Protein AF-A0A7C9P9L1-F1 (afdb_monomer)

Solvent-accessible surface area (backbone atoms only — not comparable to full-atom values): 6432 Å² total; per-residue (Å²): 89,76,47,78,29,48,51,79,34,76,43,82,46,69,50,79,47,75,36,59,51,57,61,37,76,48,78,45,55,38,39,41,35,14,22,38,54,3,36,38,35,41,44,40,36,41,37,43,36,77,66,15,51,76,46,46,79,45,80,48,76,55,72,46,72,42,64,98,48,35,44,66,47,39,41,36,37,40,34,35,50,82,32,60,87,44,56,69,65,59,37,37,50,52,54,47,62,77,43,47,97,71,58,71,95,76,77,74,65,73,47,74,44,55,37,47,69,131

Nearest PDB structures (foldseek):
  5awg-assembly1_A  TM=7.991E-01  e=8.185E-04  Escherichia coli K-12
  5awf-assembly1_A  TM=6.368E-01  e=9.178E-04  Escherichia coli K-12
  5awg-assembly2_E  TM=7.052E-01  e=4.560E-03  Escherichia coli K-12

InterPro domains:
  IPR000825 SUF system FeS cluster assembly, SufBD core domain [PF01458] (1-69)
  IPR036065 BolA-like superfamily [G3DSA:3.30.300.90] (46-118)
  IPR036065 BolA-lik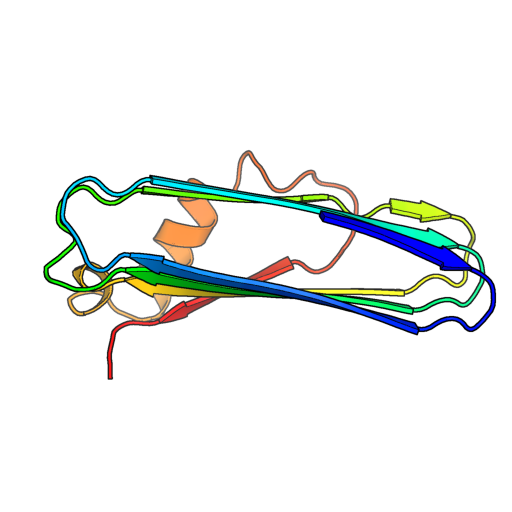e superfamily [SSF82657] (64-117)
  IPR037284 SUF system FeS cluster assembly, SufBD superfamily [SSF101960] (1-72)
  IPR055346 SUF system FeS cluster assembly, SufBD [PTHR30508] (1-68)

Structure (mmCIF, N/CA/C/O backbone):
data_AF-A0A7C9P9L1-F1
#
_entry.id   AF-A0A7C9P9L1-F1
#
loop_
_atom_site.group_PDB
_atom_site.id
_atom_site.type_symbol
_atom_site.label_atom_id
_atom_site.label_alt_id
_atom_site.label_comp_id
_atom_site.label_asym_id
_atom_site.label_entity_id
_atom_site.label_seq_id
_atom_site.pdbx_PDB_ins_code
_atom_site.Cartn_x
_atom_site.Cartn_y
_atom_site.Cartn_z
_atom_site.occupancy
_atom_site.B_iso_or_equiv
_atom_site.auth_seq_id
_atom_site.auth_comp_id
_atom_site.auth_asym_id
_atom_site.auth_atom_id
_atom_site.pdbx_PDB_model_num
ATOM 1 N N . SER A 1 1 ? -1.429 6.333 -6.260 1.00 74.88 1 SER A N 1
ATOM 2 C CA . SER A 1 1 ? -0.095 6.724 -6.743 1.00 74.88 1 SER A CA 1
ATOM 3 C C . SER A 1 1 ? 0.201 5.975 -8.026 1.00 74.88 1 SER A C 1
ATOM 5 O O . SER A 1 1 ? -0.046 4.774 -8.074 1.00 74.88 1 SER A O 1
ATOM 7 N N . VAL A 1 2 ? 0.710 6.672 -9.039 1.00 84.75 2 VAL A N 1
ATOM 8 C CA . VAL A 1 2 ? 1.336 6.072 -10.224 1.00 84.75 2 VAL A CA 1
ATOM 9 C C . VAL A 1 2 ? 2.767 6.591 -10.257 1.00 84.75 2 VAL A C 1
ATOM 11 O O . VAL A 1 2 ? 2.976 7.789 -10.079 1.00 84.75 2 VAL A O 1
ATOM 14 N N . ALA A 1 3 ? 3.738 5.702 -10.436 1.00 84.00 3 ALA A N 1
ATOM 15 C CA . ALA A 1 3 ? 5.151 6.064 -10.465 1.00 84.00 3 ALA A CA 1
ATOM 16 C C . ALA A 1 3 ? 5.821 5.354 -11.632 1.00 84.00 3 ALA A C 1
ATOM 18 O O . ALA A 1 3 ? 5.772 4.130 -11.693 1.00 84.00 3 ALA A O 1
ATOM 19 N N . VAL A 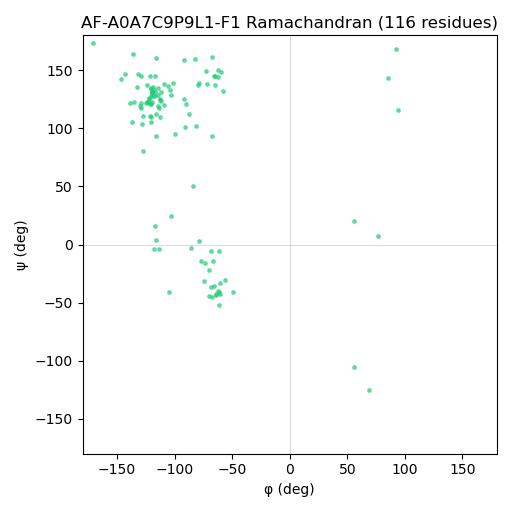1 4 ? 6.437 6.104 -12.540 1.00 88.00 4 VAL A N 1
ATOM 20 C CA . VAL A 1 4 ? 7.083 5.556 -13.736 1.00 88.00 4 VAL A CA 1
ATOM 21 C C . VAL A 1 4 ? 8.571 5.866 -13.672 1.00 88.00 4 VAL A C 1
ATOM 23 O O . VAL A 1 4 ? 8.947 7.007 -13.411 1.00 88.00 4 VAL A O 1
ATOM 26 N N . THR A 1 5 ? 9.411 4.859 -13.894 1.00 86.19 5 THR A N 1
ATOM 27 C CA . THR A 1 5 ? 10.868 5.013 -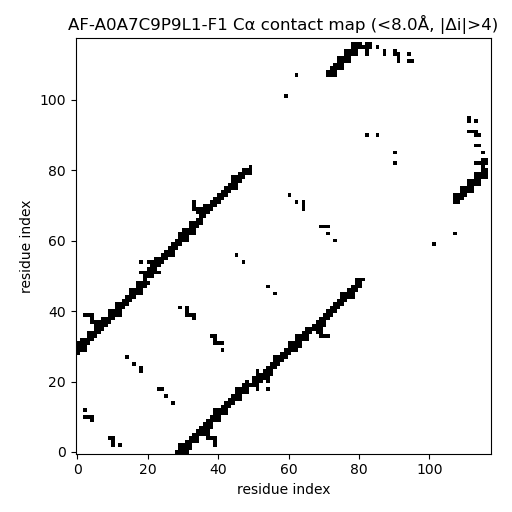13.969 1.00 86.19 5 THR A CA 1
ATOM 28 C C . THR A 1 5 ? 11.402 4.368 -15.237 1.00 86.19 5 THR A C 1
ATOM 30 O O . THR A 1 5 ? 10.891 3.336 -15.665 1.00 86.19 5 THR A O 1
ATOM 33 N N . ASN A 1 6 ? 12.440 4.954 -15.834 1.00 87.12 6 ASN A N 1
ATOM 34 C CA . ASN A 1 6 ? 13.129 4.399 -16.999 1.00 87.12 6 ASN A CA 1
ATOM 35 C C . ASN A 1 6 ? 14.659 4.505 -16.857 1.00 87.12 6 ASN A C 1
ATOM 37 O O . ASN A 1 6 ? 15.179 5.260 -16.032 1.00 87.12 6 ASN A O 1
ATOM 41 N N . HIS A 1 7 ? 15.391 3.753 -17.676 1.00 84.69 7 HIS A N 1
ATOM 42 C CA . HIS A 1 7 ? 16.853 3.698 -17.713 1.00 84.69 7 HIS A CA 1
ATOM 43 C C . HIS A 1 7 ? 17.465 3.339 -16.359 1.00 84.69 7 HIS A C 1
ATOM 45 O O . HIS A 1 7 ? 17.412 2.180 -15.992 1.00 84.69 7 HIS A O 1
ATOM 51 N N . LEU A 1 8 ? 18.058 4.289 -15.632 1.00 85.88 8 LEU A N 1
ATOM 52 C CA . LEU A 1 8 ? 18.678 4.079 -14.315 1.00 85.88 8 LEU A CA 1
ATOM 53 C C . LEU A 1 8 ? 17.974 4.889 -13.215 1.00 85.88 8 LEU A C 1
ATOM 55 O O . LEU A 1 8 ? 18.521 5.089 -12.132 1.00 85.88 8 LEU A O 1
ATOM 59 N N . GLN A 1 9 ? 16.765 5.385 -13.493 1.00 89.69 9 GLN A N 1
ATOM 60 C CA . GLN A 1 9 ? 15.987 6.144 -12.523 1.00 89.69 9 GLN A CA 1
ATOM 61 C C . GLN A 1 9 ? 15.570 5.267 -11.343 1.00 89.69 9 GLN A C 1
ATOM 63 O O . GLN A 1 9 ? 15.249 4.084 -11.493 1.00 89.69 9 GLN A O 1
ATOM 68 N N . GLN A 1 10 ? 15.538 5.890 -10.170 1.00 86.19 10 GLN A N 1
ATOM 69 C CA . GLN A 1 10 ? 15.090 5.276 -8.933 1.00 86.19 10 GLN A CA 1
ATOM 70 C C . GLN A 1 10 ? 13.900 6.060 -8.397 1.00 86.19 10 GLN A C 1
ATOM 72 O O . GLN A 1 10 ? 13.999 7.264 -8.166 1.00 86.19 10 GLN A O 1
ATOM 77 N N . ALA A 1 11 ? 12.777 5.374 -8.205 1.00 83.44 11 ALA A N 1
ATOM 78 C CA . ALA A 1 11 ? 11.622 5.927 -7.521 1.00 83.44 11 ALA A CA 1
ATOM 79 C C . ALA A 1 11 ? 11.387 5.174 -6.224 1.00 83.44 11 ALA A C 1
ATOM 81 O O . ALA A 1 11 ? 11.391 3.944 -6.173 1.00 83.44 11 ALA A O 1
ATOM 82 N N . ASP A 1 12 ? 11.145 5.950 -5.182 1.00 87.12 12 ASP A N 1
ATOM 83 C CA . ASP A 1 12 ? 10.805 5.455 -3.868 1.00 87.12 12 ASP A CA 1
ATOM 84 C C . ASP A 1 12 ? 9.536 6.163 -3.420 1.00 87.12 12 ASP A C 1
ATOM 86 O O . ASP A 1 12 ? 9.525 7.352 -3.097 1.00 87.12 12 ASP A O 1
ATOM 90 N N . THR A 1 13 ? 8.434 5.433 -3.501 1.00 81.75 13 THR A N 1
ATOM 91 C CA . THR A 1 13 ? 7.102 5.954 -3.230 1.00 81.75 13 THR A CA 1
ATOM 92 C C . THR A 1 13 ? 6.499 5.250 -2.034 1.00 81.75 13 THR A C 1
ATOM 94 O O . THR A 1 13 ? 6.922 4.174 -1.613 1.00 81.75 13 THR A O 1
ATOM 97 N N . GLY A 1 14 ? 5.490 5.858 -1.429 1.00 84.50 14 GLY A N 1
ATOM 98 C CA . GLY A 1 14 ? 4.884 5.251 -0.264 1.00 84.50 14 GLY A CA 1
ATOM 99 C C . GLY A 1 14 ? 3.625 5.939 0.193 1.00 84.50 14 GLY A C 1
ATOM 100 O O . GLY A 1 14 ? 3.218 6.981 -0.315 1.00 84.50 14 GLY A O 1
ATOM 101 N N . THR A 1 15 ? 2.986 5.322 1.172 1.00 84.50 15 THR A N 1
ATOM 102 C CA . THR A 1 15 ? 1.824 5.887 1.849 1.00 84.50 15 THR A CA 1
ATOM 103 C C . THR A 1 15 ? 1.836 5.452 3.302 1.00 84.50 15 THR A C 1
ATOM 105 O O . THR A 1 15 ? 2.191 4.319 3.631 1.00 84.50 15 THR A O 1
ATOM 108 N N . LYS A 1 16 ? 1.421 6.366 4.179 1.00 85.50 16 LYS A N 1
ATOM 109 C CA . LYS A 1 16 ? 1.173 6.089 5.588 1.00 85.50 16 LYS A CA 1
ATOM 110 C C . LYS A 1 16 ? -0.275 6.441 5.909 1.00 85.50 16 LYS A C 1
ATOM 112 O O . LYS A 1 16 ? -0.622 7.613 5.951 1.00 85.50 16 LYS A O 1
ATOM 117 N N . MET A 1 17 ? -1.094 5.428 6.166 1.00 82.12 17 MET A N 1
ATOM 118 C CA . MET A 1 17 ? -2.456 5.584 6.666 1.00 82.12 17 MET A CA 1
ATOM 119 C C . MET A 1 17 ? -2.509 5.257 8.152 1.00 82.12 17 MET A C 1
ATOM 121 O O . MET A 1 17 ? -2.043 4.203 8.583 1.00 82.12 17 MET A O 1
ATOM 125 N N . ILE A 1 18 ? -3.086 6.167 8.938 1.00 84.25 18 ILE A N 1
ATOM 126 C CA . ILE A 1 18 ? -3.293 5.996 10.378 1.00 84.25 18 ILE A CA 1
ATOM 127 C C . ILE A 1 18 ? -4.768 6.252 10.683 1.00 84.25 18 ILE A C 1
ATOM 129 O O . ILE A 1 18 ? -5.243 7.382 10.621 1.00 84.25 18 ILE A O 1
ATOM 133 N N . HIS A 1 19 ? -5.490 5.199 11.038 1.00 78.81 19 HIS A N 1
ATOM 134 C CA . HIS A 1 19 ? -6.877 5.269 11.472 1.00 78.81 19 HIS A CA 1
ATOM 135 C C . HIS A 1 19 ? -6.920 5.517 12.978 1.00 78.81 19 HIS A C 1
ATOM 137 O O . HIS A 1 19 ? -6.516 4.655 13.756 1.00 78.81 19 HIS A O 1
ATOM 143 N N . LEU A 1 20 ? -7.394 6.693 13.397 1.00 83.12 20 LEU A N 1
ATOM 144 C CA . LEU A 1 20 ? -7.529 7.061 14.815 1.00 83.12 20 LEU A CA 1
ATOM 145 C C . LEU A 1 20 ? -8.984 7.010 15.305 1.00 83.12 20 LEU A C 1
ATOM 147 O O . LEU A 1 20 ? -9.236 6.543 16.415 1.00 83.12 20 LEU A O 1
ATOM 151 N N . GLY A 1 21 ? -9.924 7.477 14.479 1.00 81.31 21 GLY A N 1
ATOM 152 C CA . GLY A 1 21 ? -11.355 7.536 14.789 1.00 81.31 21 GLY A CA 1
ATOM 153 C C . GLY A 1 21 ? -12.135 6.297 14.343 1.00 81.31 21 GLY A C 1
ATOM 154 O O . GLY A 1 21 ? -11.704 5.555 13.454 1.00 81.31 21 GLY A O 1
ATOM 155 N N . LYS A 1 22 ? -13.305 6.089 14.959 1.00 83.94 22 LYS A N 1
ATOM 156 C CA . LYS A 1 22 ? -14.245 5.009 14.614 1.00 83.94 22 LYS A CA 1
ATOM 157 C C . LYS A 1 22 ? -14.706 5.124 13.156 1.00 83.94 22 LYS A C 1
ATOM 159 O O . LYS A 1 22 ? -14.822 6.228 12.634 1.00 83.94 22 LYS A O 1
ATOM 164 N N . ASN A 1 23 ? -14.986 3.987 12.518 1.00 82.56 23 ASN A N 1
ATOM 165 C CA . ASN A 1 23 ? -15.554 3.875 11.164 1.00 82.56 23 ASN A CA 1
ATO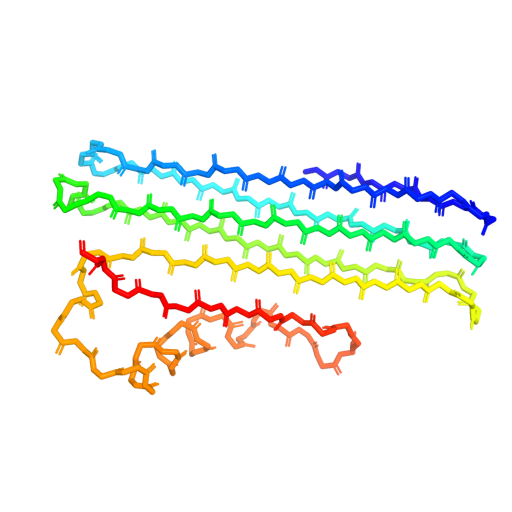M 166 C C . ASN A 1 23 ? -14.767 4.588 10.045 1.00 82.56 23 ASN A C 1
ATOM 168 O O . ASN A 1 23 ? -15.308 4.862 8.974 1.00 82.56 23 ASN A O 1
ATOM 172 N N . THR A 1 24 ? -13.485 4.879 10.264 1.00 75.56 24 THR A N 1
ATOM 173 C CA . THR A 1 24 ? -12.632 5.531 9.265 1.00 75.56 24 THR A CA 1
ATOM 174 C C . THR A 1 24 ? -12.293 4.570 8.127 1.00 75.56 24 THR A C 1
ATOM 176 O O . THR A 1 24 ? -11.984 3.403 8.359 1.00 75.56 24 THR A O 1
ATOM 179 N N . ARG A 1 25 ? -12.320 5.048 6.881 1.00 76.56 25 ARG A N 1
ATOM 180 C CA . ARG A 1 25 ? -12.045 4.227 5.693 1.00 76.56 25 ARG A CA 1
ATOM 181 C C . ARG A 1 25 ? -10.877 4.784 4.900 1.00 76.56 25 ARG A C 1
ATOM 183 O O . ARG A 1 25 ? -10.698 5.995 4.838 1.00 76.56 25 ARG A O 1
ATOM 190 N N . SER A 1 26 ? -10.082 3.900 4.313 1.00 74.56 26 SER A N 1
ATOM 191 C CA . SER A 1 26 ? -8.977 4.281 3.444 1.00 74.56 26 SER A CA 1
ATOM 192 C C . SER A 1 26 ? -8.817 3.317 2.282 1.00 74.56 26 SER A C 1
ATOM 194 O O . SER A 1 26 ? -9.036 2.116 2.428 1.00 74.56 26 SER A O 1
ATOM 196 N N . THR A 1 27 ? -8.397 3.870 1.149 1.00 77.00 27 THR A N 1
ATOM 197 C CA . THR A 1 27 ? -8.083 3.134 -0.072 1.00 77.00 27 THR A CA 1
ATOM 198 C C . THR A 1 27 ? -6.712 3.591 -0.542 1.00 77.00 27 THR A C 1
ATOM 200 O O . THR A 1 27 ? -6.500 4.772 -0.808 1.00 77.00 27 THR A O 1
ATOM 203 N N . ILE A 1 28 ? -5.770 2.662 -0.621 1.00 77.62 28 ILE A N 1
ATOM 204 C CA . ILE A 1 28 ? -4.416 2.894 -1.100 1.00 77.62 28 ILE A CA 1
ATOM 205 C C . ILE A 1 28 ? -4.264 2.110 -2.396 1.00 77.62 28 ILE A C 1
ATOM 207 O O . ILE A 1 28 ? -4.360 0.890 -2.395 1.00 77.62 28 ILE A O 1
ATOM 211 N N . VAL A 1 29 ? -4.024 2.797 -3.507 1.00 79.62 29 VAL A N 1
ATOM 212 C CA . VAL A 1 29 ? -3.741 2.147 -4.792 1.00 79.62 29 VAL A CA 1
ATOM 213 C C . VAL A 1 29 ? -2.395 2.641 -5.284 1.00 79.62 29 VAL A C 1
ATOM 215 O O . VAL A 1 29 ? -2.197 3.852 -5.436 1.00 79.62 29 VAL A O 1
ATOM 218 N N . SER A 1 30 ? -1.467 1.719 -5.512 1.00 79.81 30 SER A N 1
ATOM 219 C CA . SER A 1 30 ? -0.146 2.005 -6.064 1.00 79.81 30 SER A CA 1
ATOM 220 C C . SER A 1 30 ? 0.052 1.247 -7.370 1.00 79.81 30 SER A C 1
ATOM 222 O O . SER A 1 30 ? -0.155 0.038 -7.414 1.00 79.81 30 SER A O 1
ATOM 224 N N . LYS A 1 31 ? 0.445 1.962 -8.427 1.00 84.44 31 LYS A N 1
ATOM 225 C CA . LYS A 1 31 ? 0.744 1.383 -9.741 1.00 84.44 31 LYS A CA 1
ATOM 226 C C . LYS A 1 31 ? 2.128 1.810 -10.231 1.00 84.44 31 LYS A C 1
ATOM 228 O O . LYS A 1 31 ? 2.236 2.789 -10.975 1.00 84.44 31 LYS A O 1
ATOM 233 N N . PRO A 1 32 ? 3.198 1.165 -9.748 1.00 82.19 32 PRO A N 1
ATOM 234 C CA . PRO A 1 32 ? 4.543 1.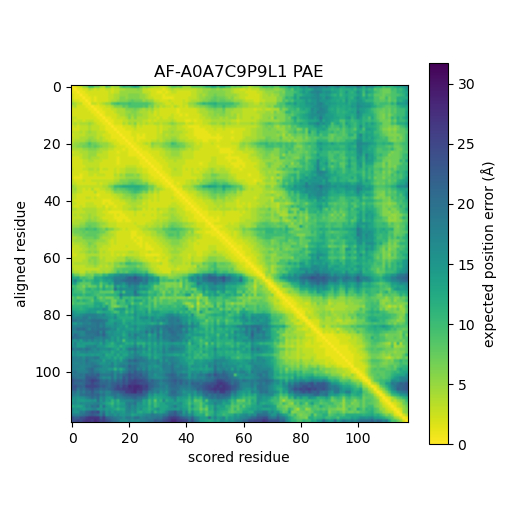440 -10.218 1.00 82.19 32 PRO A CA 1
ATOM 235 C C . PRO A 1 32 ? 4.838 0.742 -11.549 1.00 82.19 32 PRO A C 1
ATOM 237 O O . PRO A 1 32 ? 4.513 -0.428 -11.739 1.00 82.19 32 PRO A O 1
ATOM 240 N N . ILE A 1 33 ? 5.489 1.465 -12.453 1.00 85.56 33 ILE A N 1
ATOM 241 C CA . ILE A 1 33 ? 5.956 0.982 -13.751 1.00 85.56 33 ILE A CA 1
ATOM 242 C C . ILE A 1 33 ? 7.474 1.181 -13.798 1.00 85.56 33 ILE A C 1
ATOM 244 O O . ILE A 1 33 ? 7.945 2.311 -13.644 1.00 85.56 33 ILE A O 1
ATOM 248 N N . SER A 1 34 ? 8.236 0.103 -13.985 1.00 85.06 34 SER A N 1
ATOM 249 C CA . SER A 1 34 ? 9.697 0.157 -14.150 1.00 85.06 34 SER A CA 1
ATOM 250 C C . SER A 1 34 ? 10.073 -0.264 -15.566 1.00 85.06 34 SER A C 1
ATOM 252 O O . SER A 1 34 ? 9.718 -1.363 -15.986 1.00 85.06 34 SER A O 1
ATOM 254 N N . ALA A 1 35 ? 10.803 0.585 -16.288 1.00 85.88 35 ALA A N 1
ATOM 255 C CA . ALA A 1 35 ? 11.277 0.330 -17.641 1.00 85.88 35 ALA A CA 1
ATOM 256 C C . ALA A 1 35 ? 12.815 0.300 -17.733 1.00 85.88 35 ALA A C 1
ATOM 258 O O . ALA A 1 35 ? 13.524 1.055 -17.063 1.00 85.88 35 ALA A O 1
ATOM 259 N N . GLY A 1 36 ? 13.359 -0.554 -18.601 1.00 84.62 36 GLY A N 1
ATOM 260 C CA . GLY A 1 36 ? 14.808 -0.645 -18.804 1.00 84.62 36 GLY A CA 1
ATOM 261 C C . GLY A 1 36 ? 15.522 -1.229 -17.582 1.00 84.62 36 GLY A C 1
ATOM 262 O O . GLY A 1 36 ? 15.171 -2.317 -17.153 1.00 84.62 36 GLY A O 1
ATOM 263 N N . ARG A 1 37 ? 16.529 -0.537 -17.027 1.00 81.62 37 ARG A N 1
ATOM 264 C CA . ARG A 1 37 ? 17.294 -0.954 -15.826 1.00 81.62 37 ARG A CA 1
ATOM 265 C C . ARG A 1 37 ? 16.865 -0.186 -14.563 1.00 81.62 37 ARG A C 1
ATOM 267 O O . ARG A 1 37 ? 17.668 0.015 -13.649 1.00 81.62 37 ARG A O 1
ATOM 274 N N . SER A 1 38 ? 15.636 0.329 -14.551 1.00 82.44 38 SER A N 1
ATOM 275 C CA . SER A 1 38 ? 15.169 1.235 -13.508 1.00 82.44 38 SER A CA 1
ATOM 276 C C . SER A 1 38 ? 14.704 0.486 -12.261 1.00 82.44 38 SER A C 1
ATOM 278 O O . SER A 1 38 ? 14.372 -0.703 -12.295 1.00 82.44 38 SER A O 1
ATOM 280 N N . ASN A 1 39 ? 14.666 1.200 -11.136 1.00 81.44 39 ASN A N 1
ATOM 281 C CA . ASN A 1 39 ? 14.206 0.655 -9.865 1.00 81.44 39 ASN A CA 1
ATOM 282 C C . ASN A 1 39 ? 12.995 1.442 -9.367 1.00 81.44 39 ASN A C 1
ATOM 284 O O . ASN A 1 39 ? 13.010 2.675 -9.324 1.00 81.44 39 ASN A O 1
ATOM 288 N N . ASN A 1 40 ? 11.947 0.722 -8.982 1.00 81.50 40 ASN A N 1
ATOM 289 C CA . ASN A 1 40 ? 10.777 1.308 -8.355 1.00 81.50 40 ASN A CA 1
ATOM 290 C C . ASN A 1 40 ? 10.442 0.548 -7.072 1.00 81.50 40 ASN A C 1
ATOM 292 O O . ASN A 1 40 ? 10.225 -0.667 -7.062 1.00 81.50 40 ASN A O 1
ATOM 296 N N . SER A 1 41 ? 10.422 1.287 -5.972 1.00 82.94 41 SER A N 1
ATOM 297 C CA . SER A 1 41 ? 10.133 0.777 -4.643 1.00 82.94 41 SER A CA 1
ATOM 298 C C . SER A 1 41 ? 8.883 1.449 -4.098 1.00 82.94 41 SER A C 1
ATOM 300 O O . SER A 1 41 ? 8.750 2.673 -4.138 1.00 82.94 41 SER A O 1
ATOM 302 N N . TYR A 1 42 ? 7.968 0.648 -3.552 1.00 83.62 42 TYR A N 1
ATOM 303 C CA . TYR A 1 42 ? 6.801 1.154 -2.838 1.00 83.62 42 TYR A CA 1
ATOM 304 C C . TYR A 1 42 ? 6.778 0.679 -1.379 1.00 83.62 42 TYR A C 1
ATOM 306 O O . TYR A 1 42 ? 6.896 -0.518 -1.080 1.00 83.62 42 TYR A O 1
ATOM 314 N N . ARG A 1 43 ? 6.584 1.629 -0.455 1.00 81.56 43 ARG A N 1
ATOM 315 C CA . ARG A 1 43 ? 6.501 1.403 0.994 1.00 81.56 43 ARG A CA 1
ATOM 316 C C . ARG A 1 43 ? 5.167 1.870 1.570 1.00 81.56 43 ARG A C 1
ATOM 318 O O . ARG A 1 43 ? 4.914 3.064 1.717 1.00 81.56 43 ARG A O 1
ATOM 325 N N . GLY A 1 44 ? 4.334 0.913 1.966 1.00 81.81 44 GLY A N 1
ATOM 326 C CA . GLY A 1 44 ? 3.045 1.169 2.606 1.00 81.81 44 GLY A CA 1
ATOM 327 C C . GLY A 1 44 ? 3.058 0.887 4.109 1.00 81.81 44 GLY A C 1
ATOM 328 O O . GLY A 1 44 ? 3.543 -0.160 4.542 1.00 81.81 44 GLY A O 1
ATOM 329 N N . LEU A 1 45 ? 2.466 1.782 4.902 1.00 82.00 45 LEU A N 1
ATOM 330 C CA . LEU A 1 45 ? 2.055 1.520 6.284 1.00 82.00 45 LEU A CA 1
ATOM 331 C C . LEU A 1 45 ? 0.564 1.821 6.435 1.00 82.00 45 LEU A C 1
ATOM 333 O O . LEU A 1 45 ? 0.153 2.959 6.233 1.00 82.00 45 LEU A O 1
ATOM 337 N N . ALA A 1 46 ? -0.217 0.836 6.865 1.00 80.69 46 ALA A N 1
ATOM 338 C CA . ALA A 1 46 ? -1.574 1.033 7.358 1.00 80.69 46 ALA A CA 1
ATOM 339 C C . ALA A 1 46 ? -1.612 0.675 8.849 1.00 80.69 46 ALA A C 1
ATOM 341 O O . ALA A 1 46 ? -1.295 -0.451 9.234 1.00 80.69 46 ALA A O 1
ATOM 342 N N . ARG A 1 47 ? -1.961 1.642 9.700 1.00 80.19 47 ARG A N 1
ATOM 343 C CA . ARG A 1 47 ? -2.084 1.473 11.151 1.00 80.19 47 ARG A CA 1
ATOM 344 C C . ARG A 1 47 ? -3.510 1.765 11.586 1.00 80.19 47 ARG A C 1
ATOM 346 O O . ARG A 1 47 ? -4.014 2.853 11.328 1.00 80.19 47 ARG A O 1
ATOM 353 N N . ILE A 1 48 ? -4.114 0.839 12.315 1.00 78.56 48 ILE A N 1
ATOM 354 C CA . ILE A 1 48 ? -5.430 0.993 12.926 1.00 78.56 48 ILE A CA 1
ATOM 355 C C . ILE A 1 48 ? -5.270 1.119 14.442 1.00 78.56 48 ILE A C 1
ATOM 357 O O . ILE A 1 48 ? -4.681 0.269 15.108 1.00 78.56 48 ILE A O 1
ATOM 361 N N . SER A 1 49 ? -5.730 2.246 14.987 1.00 78.31 49 SER A N 1
ATOM 362 C CA . SER A 1 49 ? -5.726 2.524 16.424 1.00 78.31 49 SER A CA 1
ATOM 363 C C . SER A 1 49 ? -6.788 1.682 17.137 1.00 78.31 49 SER A C 1
ATOM 365 O O . SER A 1 49 ? -7.856 1.468 16.570 1.00 78.31 49 SER A O 1
ATOM 367 N N . PRO A 1 50 ? -6.591 1.290 18.409 1.00 77.88 50 PRO A N 1
ATOM 368 C CA . PRO A 1 50 ? -7.608 0.554 19.167 1.00 77.88 50 PRO A CA 1
ATOM 369 C C . PRO A 1 50 ? -8.960 1.273 19.260 1.00 77.88 50 PRO A C 1
ATOM 371 O O . PRO A 1 50 ? -10.006 0.638 19.319 1.00 77.88 50 PRO A O 1
ATOM 374 N N . LYS A 1 51 ? -8.950 2.614 19.256 1.00 78.69 51 LYS A N 1
ATOM 375 C CA . LYS A 1 51 ? -10.177 3.427 19.292 1.00 78.69 51 LYS A CA 1
ATOM 376 C C . LYS A 1 51 ? -10.889 3.490 17.936 1.00 78.69 51 LYS A C 1
ATOM 378 O O . LYS A 1 51 ? -12.052 3.889 17.884 1.00 78.69 51 LYS A O 1
ATOM 383 N N . ALA A 1 52 ? -10.224 3.081 16.856 1.00 78.19 52 ALA A N 1
ATOM 384 C CA . ALA A 1 52 ? -10.732 3.118 15.491 1.00 78.19 52 ALA A CA 1
ATOM 385 C C . ALA A 1 52 ? -11.601 1.891 15.170 1.00 78.19 52 ALA A C 1
ATOM 387 O O . ALA A 1 52 ? -11.416 1.211 14.163 1.00 78.19 52 ALA A O 1
ATOM 388 N N . VAL A 1 53 ? -12.566 1.601 16.047 1.00 77.06 53 VAL A N 1
ATOM 389 C CA . VAL A 1 53 ? -13.507 0.485 15.881 1.00 77.06 53 VAL A CA 1
ATOM 390 C C . VAL A 1 53 ? -14.271 0.652 14.568 1.00 77.06 53 VAL A C 1
ATOM 392 O O . VAL A 1 53 ? -14.757 1.744 14.267 1.00 77.06 53 VAL A O 1
ATOM 395 N N . GLY A 1 54 ? -14.354 -0.419 13.777 1.00 71.31 54 GLY A N 1
ATOM 396 C CA . GLY A 1 54 ? -15.011 -0.407 12.467 1.00 71.31 54 GLY A CA 1
ATOM 397 C C . GLY A 1 54 ? -14.202 0.258 11.347 1.00 71.31 54 GLY A C 1
ATOM 398 O O . GLY A 1 54 ? -14.733 0.436 10.249 1.00 71.31 54 GLY A O 1
ATOM 399 N N . ALA A 1 55 ? -12.942 0.636 11.593 1.00 70.19 55 ALA A N 1
ATOM 400 C CA . ALA A 1 55 ? -12.071 1.162 10.551 1.00 70.19 55 ALA A CA 1
ATOM 401 C C . ALA A 1 55 ? -11.763 0.107 9.479 1.00 70.19 55 ALA A C 1
ATOM 403 O O . ALA A 1 55 ? -11.641 -1.081 9.771 1.00 70.19 55 ALA A O 1
ATOM 404 N N . ARG A 1 56 ? -11.640 0.547 8.225 1.00 70.19 56 ARG A N 1
ATOM 405 C CA . ARG A 1 56 ? -11.344 -0.325 7.083 1.00 70.19 56 ARG A CA 1
ATOM 406 C C . ARG A 1 56 ? -10.232 0.274 6.240 1.00 70.19 56 ARG A C 1
ATOM 408 O O . ARG A 1 56 ? -10.268 1.461 5.920 1.00 70.19 56 ARG A O 1
ATOM 415 N N . ASN A 1 57 ? -9.285 -0.562 5.844 1.00 72.50 57 ASN A N 1
ATOM 416 C CA . ASN A 1 57 ? -8.269 -0.218 4.866 1.00 72.50 57 ASN A CA 1
ATOM 417 C C . ASN A 1 57 ? -8.376 -1.177 3.684 1.00 72.50 57 ASN A C 1
ATOM 419 O O . ASN A 1 57 ? -8.481 -2.386 3.861 1.00 72.50 57 ASN A O 1
ATOM 423 N N . TYR A 1 58 ? -8.322 -0.604 2.495 1.00 69.56 58 TYR A N 1
ATOM 424 C CA . TYR A 1 58 ? -8.095 -1.298 1.247 1.00 69.56 58 TYR A CA 1
ATOM 425 C C . TYR A 1 58 ? -6.728 -0.863 0.732 1.00 69.56 58 TYR A C 1
ATOM 427 O O . TYR A 1 58 ? -6.452 0.336 0.683 1.00 69.56 58 TYR A O 1
ATOM 435 N N . SER A 1 59 ? -5.877 -1.808 0.342 1.00 68.62 59 SER A N 1
ATOM 436 C CA . SER A 1 59 ? -4.568 -1.507 -0.234 1.00 68.62 59 SER A CA 1
ATOM 437 C C . SER A 1 59 ? -4.272 -2.442 -1.399 1.00 68.62 59 SER A C 1
ATOM 439 O O . SER A 1 59 ? -4.214 -3.649 -1.204 1.00 68.62 59 SER A O 1
ATOM 441 N N . GLN A 1 60 ? -4.041 -1.881 -2.583 1.00 68.19 60 GLN A N 1
ATOM 442 C CA . GLN A 1 60 ? -3.678 -2.603 -3.797 1.00 68.19 60 GLN A CA 1
ATOM 443 C C . GLN A 1 60 ? -2.366 -2.052 -4.353 1.00 68.19 60 GLN A C 1
ATOM 445 O O . GLN A 1 60 ? -2.154 -0.835 -4.388 1.00 68.19 60 GLN A O 1
ATOM 450 N N . CYS A 1 61 ? -1.480 -2.947 -4.778 1.00 71.44 61 CYS A N 1
ATOM 451 C CA . CYS A 1 61 ? -0.212 -2.581 -5.385 1.00 71.44 61 CYS A CA 1
ATOM 452 C C . CYS A 1 61 ? 0.045 -3.470 -6.599 1.00 71.44 61 CYS A C 1
ATOM 454 O O . CYS A 1 61 ? 0.412 -4.629 -6.433 1.00 71.44 61 CYS A O 1
ATOM 456 N N . ASP A 1 62 ? -0.114 -2.898 -7.791 1.00 74.31 62 ASP A N 1
ATOM 457 C CA . ASP A 1 62 ? 0.061 -3.607 -9.058 1.00 74.31 62 ASP A CA 1
ATOM 458 C C . ASP A 1 62 ? 1.283 -3.032 -9.772 1.00 74.31 62 ASP A C 1
ATOM 460 O O . ASP A 1 62 ? 1.250 -1.890 -10.232 1.00 74.31 62 ASP A O 1
ATOM 464 N N . SER A 1 63 ? 2.373 -3.792 -9.860 1.00 72.50 63 SER A N 1
ATOM 465 C CA . SER A 1 63 ? 3.580 -3.336 -10.549 1.00 72.50 63 SER A CA 1
ATOM 466 C C . SER A 1 63 ? 3.716 -3.921 -11.941 1.00 72.50 63 SER A C 1
ATOM 468 O O . SER A 1 63 ? 3.507 -5.117 -12.139 1.00 72.50 63 SER A O 1
ATOM 470 N N . MET A 1 64 ? 4.141 -3.085 -12.884 1.00 79.62 64 MET A N 1
ATOM 471 C CA . MET A 1 64 ? 4.431 -3.476 -14.259 1.00 79.62 64 MET A CA 1
ATOM 472 C C . MET A 1 64 ? 5.923 -3.299 -14.551 1.00 79.62 64 MET A C 1
ATOM 474 O O . MET A 1 64 ? 6.482 -2.229 -14.313 1.00 79.62 64 MET A O 1
ATOM 478 N N . LEU A 1 65 ? 6.564 -4.343 -15.076 1.00 78.44 65 LEU A N 1
ATOM 479 C CA . LEU A 1 65 ? 7.937 -4.280 -15.577 1.00 78.44 65 LEU A CA 1
ATOM 480 C C . LEU A 1 65 ? 7.916 -4.256 -17.105 1.00 78.44 65 LEU A C 1
ATOM 482 O O . LEU A 1 65 ? 7.202 -5.040 -17.728 1.00 78.44 65 LEU A O 1
ATOM 486 N N . ILE A 1 66 ? 8.690 -3.349 -17.693 1.00 79.38 66 ILE A N 1
ATOM 487 C CA . ILE A 1 66 ? 8.822 -3.171 -19.139 1.00 79.38 66 ILE A CA 1
ATOM 488 C C . ILE A 1 66 ? 10.298 -3.370 -19.520 1.00 79.38 66 ILE A C 1
ATOM 490 O O . ILE A 1 66 ? 11.145 -2.506 -19.287 1.00 79.38 66 ILE A O 1
ATOM 494 N N . GLY A 1 67 ? 10.594 -4.521 -20.128 1.00 71.25 67 GLY A N 1
ATOM 495 C CA . GLY A 1 67 ? 11.948 -4.955 -20.497 1.00 71.25 67 GLY A CA 1
ATOM 496 C C . GLY A 1 67 ? 12.641 -5.809 -19.425 1.00 71.25 67 GLY A C 1
ATOM 497 O O . GLY A 1 67 ? 12.187 -5.891 -18.287 1.00 71.25 67 GLY A O 1
ATOM 498 N N . ASP A 1 68 ? 13.763 -6.432 -19.791 1.00 67.62 68 ASP A N 1
ATOM 499 C CA . ASP A 1 68 ? 14.416 -7.500 -19.006 1.00 67.62 68 ASP A CA 1
ATOM 500 C C . ASP A 1 68 ? 15.265 -7.027 -17.805 1.00 67.62 68 ASP A C 1
ATOM 502 O O . ASP A 1 68 ? 15.906 -7.838 -17.140 1.00 67.62 68 ASP A O 1
ATOM 506 N N . GLY A 1 69 ? 15.310 -5.722 -17.507 1.00 61.78 69 GLY A N 1
ATOM 507 C CA . GLY A 1 69 ? 16.202 -5.158 -16.480 1.00 61.78 69 GLY A CA 1
ATOM 508 C C . GLY A 1 69 ? 15.521 -4.475 -15.291 1.00 61.78 69 GLY A C 1
ATOM 509 O O . GLY A 1 69 ? 16.220 -3.994 -14.396 1.00 61.78 69 GLY A O 1
ATOM 510 N N . GLY A 1 70 ? 14.190 -4.367 -15.288 1.00 60.19 70 GLY A N 1
ATOM 511 C CA . GLY A 1 70 ? 13.456 -3.603 -14.281 1.00 60.19 70 GLY A CA 1
ATOM 512 C C . GLY A 1 70 ? 13.318 -4.376 -12.970 1.00 60.19 70 GLY A C 1
ATOM 513 O O . GLY A 1 70 ? 13.035 -5.571 -12.977 1.00 60.19 70 GLY A O 1
ATOM 514 N N . VAL A 1 71 ? 13.472 -3.695 -11.831 1.00 61.88 71 VAL A N 1
ATOM 515 C CA . VAL A 1 71 ? 13.282 -4.305 -10.502 1.00 61.88 71 VAL A CA 1
ATOM 516 C C . VAL A 1 71 ? 12.146 -3.604 -9.757 1.00 61.88 71 VAL A C 1
ATOM 518 O O . VAL A 1 71 ? 12.051 -2.373 -9.752 1.00 61.88 71 VAL A O 1
ATOM 521 N N . GLY A 1 72 ? 11.277 -4.400 -9.127 1.00 62.25 72 GLY A N 1
ATOM 522 C CA . GLY A 1 72 ? 10.174 -3.931 -8.289 1.00 62.25 72 GLY A CA 1
ATOM 523 C C . GLY A 1 72 ? 10.259 -4.500 -6.873 1.00 62.25 72 GLY A C 1
ATOM 524 O O . GLY A 1 72 ? 10.304 -5.719 -6.694 1.00 62.25 72 GLY A O 1
ATOM 525 N N . HIS A 1 73 ? 10.252 -3.627 -5.861 1.00 66.31 73 HIS A N 1
ATOM 526 C CA . HIS A 1 73 ? 10.240 -4.027 -4.450 1.00 66.31 73 HIS A CA 1
ATOM 527 C C . HIS A 1 73 ? 9.032 -3.459 -3.701 1.00 66.31 73 HIS A C 1
ATOM 529 O O . HIS A 1 73 ? 8.826 -2.245 -3.638 1.00 66.31 73 HIS A O 1
ATOM 535 N N . PHE A 1 74 ? 8.273 -4.351 -3.053 1.00 67.06 74 PHE A N 1
ATOM 536 C CA . PHE A 1 74 ? 7.020 -4.006 -2.382 1.00 67.06 74 PHE A CA 1
ATOM 537 C C . PHE A 1 74 ? 7.038 -4.428 -0.922 1.00 67.06 74 PHE A C 1
ATOM 539 O O . PHE A 1 74 ? 7.189 -5.606 -0.583 1.00 67.06 74 PHE A O 1
ATOM 546 N N . ARG A 1 75 ? 6.851 -3.454 -0.028 1.00 64.06 75 ARG A N 1
ATOM 547 C CA . ARG A 1 75 ? 6.704 -3.719 1.404 1.00 64.06 75 ARG A CA 1
ATOM 548 C C . ARG A 1 75 ? 5.463 -3.026 1.933 1.00 64.06 75 ARG A C 1
ATOM 550 O O . ARG A 1 75 ? 5.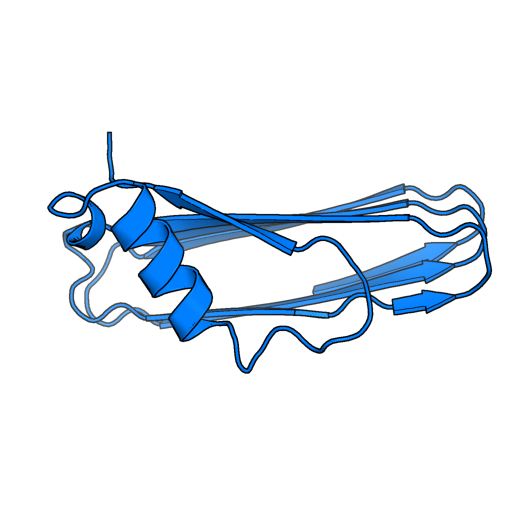394 -1.798 1.952 1.00 64.06 75 ARG A O 1
ATOM 557 N N . VAL A 1 76 ? 4.522 -3.823 2.425 1.00 67.75 76 VAL A N 1
ATOM 558 C CA . VAL A 1 76 ? 3.315 -3.331 3.089 1.00 67.75 76 VAL A CA 1
ATOM 559 C C . VAL A 1 76 ? 3.329 -3.804 4.534 1.00 67.75 76 VAL A C 1
ATOM 561 O O . VAL A 1 76 ? 3.520 -4.983 4.825 1.00 67.75 76 VAL A O 1
ATOM 564 N N . ARG A 1 77 ? 3.151 -2.871 5.464 1.00 64.94 77 ARG A N 1
ATOM 565 C CA . ARG A 1 77 ? 3.026 -3.164 6.889 1.00 64.94 77 ARG A CA 1
ATOM 566 C C . ARG A 1 77 ? 1.610 -2.840 7.339 1.00 64.94 77 ARG A C 1
ATOM 568 O O . ARG A 1 77 ? 1.157 -1.709 7.170 1.00 64.94 77 ARG A O 1
ATOM 575 N N . VAL A 1 78 ? 0.952 -3.827 7.931 1.00 73.94 78 VAL A N 1
ATOM 576 C CA . VAL A 1 78 ? -0.389 -3.701 8.503 1.00 73.94 78 VAL A CA 1
ATOM 577 C C . VAL A 1 78 ? -0.263 -3.829 10.014 1.00 73.94 78 VAL A C 1
ATOM 579 O O . VAL A 1 78 ? 0.288 -4.810 10.509 1.00 73.94 78 VAL A O 1
ATOM 582 N N . ILE A 1 79 ? -0.740 -2.826 10.745 1.00 70.81 79 ILE A N 1
ATOM 583 C CA . ILE A 1 79 ? -0.782 -2.829 12.209 1.00 70.81 79 ILE A CA 1
ATOM 584 C C . ILE A 1 79 ? -2.236 -2.683 12.632 1.00 70.81 79 ILE A C 1
ATOM 586 O O . ILE A 1 79 ? -2.857 -1.672 12.309 1.00 70.81 79 ILE A O 1
ATOM 590 N N . ASP A 1 80 ? -2.752 -3.657 13.372 1.00 69.12 80 ASP A N 1
ATOM 591 C CA . ASP A 1 80 ? -4.131 -3.668 13.861 1.00 69.12 80 ASP A CA 1
ATOM 592 C C . ASP A 1 80 ? -4.165 -4.014 15.357 1.00 69.12 80 ASP A C 1
ATOM 594 O O . ASP A 1 80 ? -3.320 -4.760 15.849 1.00 69.12 80 ASP A O 1
ATOM 598 N N . ALA A 1 81 ? -5.112 -3.455 16.111 1.00 67.69 81 ALA A N 1
ATOM 599 C CA . ALA A 1 81 ? -5.242 -3.742 17.541 1.00 67.69 81 ALA A CA 1
ATOM 600 C C . ALA A 1 81 ? -5.839 -5.136 17.814 1.00 67.69 81 ALA A C 1
ATOM 602 O O . ALA A 1 81 ? -5.471 -5.782 18.794 1.00 67.69 81 ALA A O 1
ATOM 603 N N . GLY A 1 82 ? -6.707 -5.634 16.929 1.00 69.44 82 GLY A N 1
ATOM 604 C CA . GLY A 1 82 ? -7.267 -6.987 16.969 1.00 69.44 82 GLY A CA 1
ATOM 605 C C . GLY A 1 82 ? -6.222 -8.080 16.728 1.00 69.44 82 GLY A C 1
ATOM 606 O O . GLY A 1 82 ? -6.440 -9.242 17.060 1.00 69.44 82 GLY A O 1
ATOM 607 N N . PHE A 1 83 ? -5.038 -7.714 16.237 1.00 78.38 83 PHE A N 1
ATOM 608 C CA . PHE A 1 83 ? -3.890 -8.609 16.130 1.00 78.38 83 PHE A CA 1
ATOM 609 C C . PHE A 1 83 ? -3.226 -8.913 17.483 1.00 78.38 83 PHE A C 1
ATOM 611 O O . PHE A 1 83 ? -2.488 -9.896 17.585 1.00 78.38 83 PHE A O 1
ATOM 618 N N . ASN A 1 84 ? -3.489 -8.139 18.540 1.00 72.50 84 ASN A N 1
ATOM 619 C CA . ASN A 1 84 ? -2.832 -8.328 19.840 1.00 72.50 84 ASN A CA 1
ATOM 620 C C . ASN A 1 84 ? -3.102 -9.709 20.462 1.00 72.50 84 ASN A C 1
ATOM 622 O O . ASN A 1 84 ? -2.209 -10.271 21.087 1.00 72.50 84 ASN A O 1
ATOM 626 N N . ALA A 1 85 ? -4.286 -10.284 20.234 1.00 74.19 85 ALA A N 1
ATOM 627 C CA . ALA A 1 85 ? -4.662 -11.601 20.757 1.00 74.19 85 ALA A CA 1
ATOM 628 C C . ALA A 1 85 ? -4.206 -12.782 19.873 1.00 74.19 85 ALA A C 1
ATOM 630 O O . ALA A 1 85 ? -4.431 -13.940 20.214 1.00 74.19 85 ALA A O 1
ATOM 631 N N . LEU A 1 86 ? -3.590 -12.514 18.718 1.00 72.50 86 LEU A N 1
ATOM 632 C CA . LEU A 1 86 ? -3.301 -13.524 17.701 1.00 72.50 86 LEU A CA 1
ATOM 633 C C . LEU A 1 86 ? -1.804 -13.822 17.611 1.00 72.50 86 LEU A C 1
ATOM 635 O O . LEU A 1 86 ? -0.981 -12.916 17.573 1.00 72.50 86 LEU A O 1
ATOM 639 N N . GLN A 1 87 ? -1.434 -15.095 17.483 1.00 64.50 87 GLN A N 1
ATOM 640 C CA . GLN A 1 87 ? -0.050 -15.510 17.223 1.00 64.50 87 GLN A CA 1
ATOM 641 C C . GLN A 1 87 ? 0.452 -14.975 15.865 1.00 64.50 87 GLN A C 1
ATOM 643 O O . GLN A 1 87 ? -0.329 -14.823 14.922 1.00 64.50 87 GLN A O 1
ATOM 648 N N . ARG A 1 88 ? 1.766 -14.723 15.719 1.00 52.62 88 ARG A N 1
ATOM 649 C CA . ARG A 1 88 ? 2.375 -14.123 14.501 1.00 52.62 88 ARG A CA 1
ATOM 650 C C . ARG A 1 88 ? 1.931 -14.803 13.199 1.00 52.62 88 ARG A C 1
ATOM 652 O O . ARG A 1 88 ? 1.660 -14.119 12.216 1.00 52.62 88 ARG A O 1
ATOM 659 N N . ILE A 1 89 ? 1.843 -16.132 13.209 1.00 55.50 89 ILE A N 1
ATOM 660 C CA . ILE A 1 89 ? 1.433 -16.939 12.053 1.00 55.50 89 ILE A CA 1
ATOM 661 C C . ILE A 1 89 ? -0.058 -16.748 11.748 1.00 55.50 89 ILE A C 1
ATOM 663 O O . ILE A 1 89 ? -0.407 -16.527 10.593 1.00 55.50 89 ILE A O 1
ATOM 667 N N . ALA A 1 90 ? -0.927 -16.753 12.764 1.00 64.06 90 ALA A N 1
ATOM 668 C CA . ALA A 1 90 ? -2.367 -16.546 12.599 1.00 64.06 90 ALA A CA 1
ATOM 669 C C . ALA A 1 90 ? -2.689 -15.152 12.033 1.00 64.06 90 ALA A C 1
ATOM 671 O O . ALA A 1 90 ? -3.508 -15.028 11.126 1.00 64.06 90 ALA A O 1
ATOM 672 N N . ARG A 1 91 ? -1.977 -14.114 12.495 1.00 72.56 91 ARG A N 1
ATOM 673 C CA . ARG A 1 91 ? -2.093 -12.743 11.966 1.00 72.56 91 ARG A CA 1
ATOM 674 C C . ARG A 1 91 ? -1.722 -12.651 10.496 1.00 72.56 91 ARG A C 1
ATOM 676 O O . ARG A 1 91 ? -2.493 -12.134 9.696 1.00 72.56 91 ARG A O 1
ATOM 683 N N . ASN A 1 92 ? -0.543 -13.165 10.144 1.00 62.62 92 ASN A N 1
ATOM 684 C CA . ASN A 1 92 ? -0.100 -13.162 8.756 1.00 62.62 92 ASN A CA 1
ATOM 685 C C .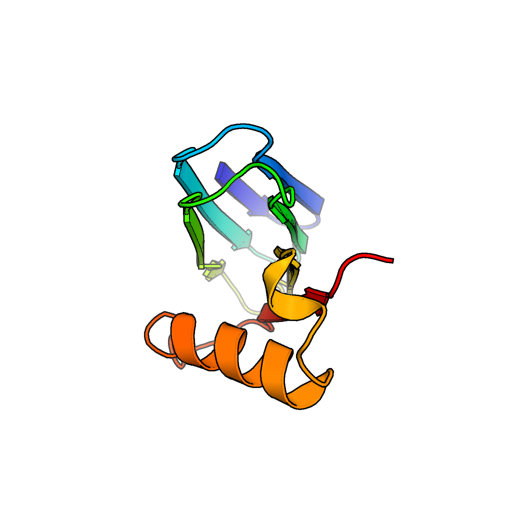 ASN A 1 92 ? -1.072 -13.966 7.889 1.00 62.62 92 ASN A C 1
ATOM 687 O O . ASN A 1 92 ? -1.455 -13.482 6.836 1.00 62.62 92 ASN A O 1
ATOM 691 N N . ARG A 1 93 ? -1.542 -15.134 8.347 1.00 64.50 93 ARG A N 1
ATOM 692 C CA . ARG A 1 93 ? -2.500 -15.960 7.600 1.00 64.50 93 ARG A CA 1
ATOM 693 C C . ARG A 1 93 ? -3.824 -15.239 7.346 1.00 64.50 93 ARG A C 1
ATOM 695 O O . ARG A 1 93 ? -4.322 -15.326 6.235 1.00 64.50 93 ARG A O 1
ATOM 702 N N . LEU A 1 94 ? -4.356 -14.496 8.319 1.00 71.50 94 LEU A N 1
ATOM 703 C CA . LEU A 1 94 ? -5.566 -13.682 8.137 1.00 71.50 94 LEU A CA 1
ATOM 704 C C . LEU A 1 94 ? -5.363 -12.566 7.114 1.00 71.50 94 LEU A C 1
ATOM 706 O O . LEU A 1 94 ? -6.221 -12.346 6.266 1.00 71.50 94 LEU A O 1
ATOM 710 N N . VAL A 1 95 ? -4.220 -11.881 7.172 1.00 73.38 95 VAL A N 1
ATOM 711 C CA . VAL A 1 95 ? -3.909 -10.814 6.216 1.00 73.38 95 VAL A CA 1
ATOM 712 C C . VAL A 1 95 ? -3.699 -11.379 4.813 1.00 73.38 95 VAL A C 1
ATOM 714 O O . VAL A 1 95 ? -4.271 -10.848 3.871 1.00 73.38 95 VAL A O 1
ATOM 717 N N . TYR A 1 96 ? -2.951 -12.477 4.671 1.00 64.94 96 TYR A N 1
ATOM 718 C CA . TYR A 1 96 ? -2.763 -13.147 3.382 1.00 64.94 96 TYR A CA 1
ATOM 719 C C . TYR A 1 96 ? -4.065 -13.747 2.842 1.00 64.94 96 TYR A C 1
ATOM 721 O O . TYR A 1 96 ? -4.274 -13.679 1.643 1.00 64.94 96 TYR A O 1
ATOM 729 N N . ALA A 1 97 ? -4.955 -14.272 3.688 1.00 65.62 97 ALA A N 1
ATOM 730 C CA . ALA A 1 97 ? -6.267 -14.763 3.259 1.00 65.62 97 ALA A CA 1
ATOM 731 C C . ALA A 1 97 ? -7.197 -13.627 2.801 1.00 65.62 97 ALA A C 1
ATOM 733 O O . ALA A 1 97 ? -7.937 -13.790 1.844 1.00 65.62 97 ALA A O 1
ATOM 734 N N . ALA A 1 98 ? -7.142 -12.458 3.446 1.00 66.56 98 ALA A N 1
ATOM 735 C CA . ALA A 1 98 ? -7.940 -11.299 3.042 1.00 66.56 98 ALA A CA 1
ATOM 736 C C . ALA A 1 98 ? -7.476 -10.672 1.716 1.00 66.56 98 ALA A C 1
ATOM 738 O O . ALA A 1 98 ? -8.241 -9.952 1.079 1.00 66.56 98 ALA A O 1
ATOM 739 N N . VAL A 1 99 ? -6.222 -10.913 1.325 1.00 64.25 99 VAL A N 1
ATOM 740 C CA . VAL A 1 99 ? -5.617 -10.343 0.115 1.00 64.25 99 VAL A CA 1
ATOM 741 C C . VAL A 1 99 ? -5.236 -11.406 -0.920 1.00 64.25 99 VAL A C 1
ATOM 743 O O . VAL A 1 99 ? -4.646 -11.051 -1.933 1.00 64.25 99 VAL A O 1
ATOM 746 N N . SER A 1 100 ? -5.541 -12.695 -0.705 1.00 62.53 100 SER A N 1
ATOM 747 C CA . SER A 1 100 ? -5.097 -13.781 -1.599 1.00 62.53 100 SER A CA 1
ATOM 748 C C . SER A 1 100 ? -5.693 -13.641 -2.987 1.00 62.53 100 SER A C 1
ATOM 750 O O . SER A 1 100 ? -4.969 -13.728 -3.971 1.00 62.53 100 SER A O 1
ATOM 752 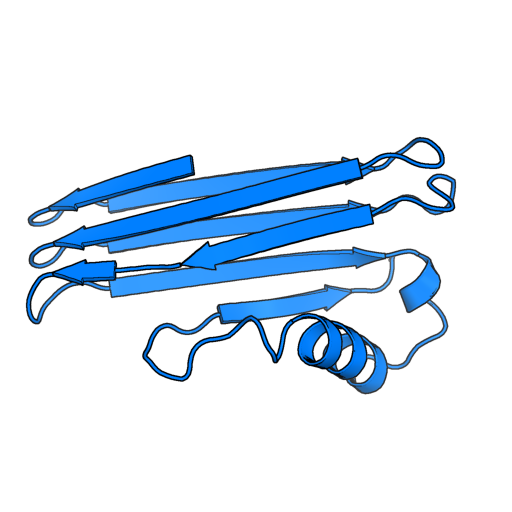N N . ASP A 1 101 ? -6.981 -13.311 -3.054 1.00 60.75 101 ASP A N 1
ATOM 753 C CA . ASP A 1 101 ? -7.721 -13.132 -4.311 1.00 60.75 101 ASP A CA 1
ATOM 754 C C . ASP A 1 101 ? -7.252 -11.884 -5.087 1.00 60.75 101 ASP A C 1
ATOM 756 O O . ASP A 1 101 ? -7.687 -11.618 -6.203 1.00 60.75 101 ASP A O 1
ATOM 760 N N . TRP A 1 102 ? -6.359 -11.106 -4.472 1.00 54.69 102 TRP A N 1
ATOM 761 C CA . TRP A 1 102 ? -5.866 -9.811 -4.920 1.00 54.69 102 TRP A CA 1
ATOM 762 C C . TRP A 1 102 ? -4.382 -9.860 -5.292 1.00 54.69 102 TRP A C 1
ATOM 764 O O . TRP A 1 102 ? -3.837 -8.850 -5.734 1.00 54.69 102 TRP A O 1
ATOM 774 N N . ILE A 1 103 ? -3.720 -11.007 -5.103 1.00 59.78 103 ILE A N 1
ATOM 775 C CA . ILE A 1 103 ? -2.342 -11.249 -5.533 1.00 59.78 103 ILE A CA 1
ATOM 776 C C . ILE A 1 103 ? -2.417 -12.036 -6.851 1.00 59.78 103 ILE A C 1
ATOM 778 O O . ILE A 1 103 ? -2.559 -13.258 -6.816 1.00 59.78 103 ILE A O 1
ATOM 782 N N . PRO A 1 104 ? -2.358 -11.378 -8.025 1.00 52.78 104 PRO A N 1
ATOM 783 C CA . PRO A 1 104 ? -2.331 -12.093 -9.294 1.00 52.78 104 PRO A CA 1
ATOM 784 C C . PRO A 1 104 ? -1.071 -12.968 -9.396 1.00 52.78 104 PRO A C 1
ATOM 786 O O . PRO A 1 104 ? 0.011 -12.572 -8.966 1.00 52.78 104 PRO A O 1
ATOM 789 N N . GLU A 1 105 ? -1.201 -14.144 -10.016 1.00 50.47 105 GLU A N 1
ATOM 790 C CA . GLU A 1 105 ? -0.153 -15.178 -10.114 1.00 50.47 105 GLU A CA 1
ATOM 791 C C . GLU A 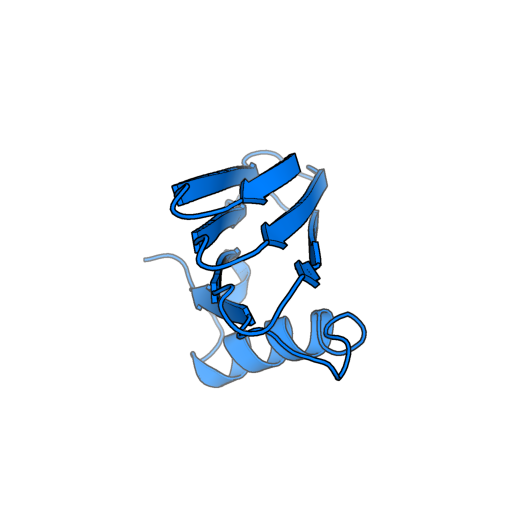1 105 ? 1.133 -14.750 -10.850 1.00 50.47 105 GLU A C 1
ATOM 793 O O . GLU A 1 105 ? 2.104 -15.506 -10.900 1.00 50.47 105 GLU A O 1
ATOM 798 N N . ARG A 1 106 ? 1.192 -13.548 -11.435 1.00 40.28 106 ARG A N 1
ATOM 799 C CA . ARG A 1 106 ? 2.329 -13.114 -12.253 1.00 40.28 106 ARG A CA 1
ATOM 800 C C . ARG A 1 106 ? 3.064 -11.925 -11.656 1.00 40.28 106 ARG A C 1
ATOM 802 O O . ARG A 1 106 ? 2.800 -10.772 -11.979 1.00 40.28 106 ARG A O 1
ATOM 809 N N . GLY A 1 107 ? 4.087 -12.288 -10.890 1.00 49.47 107 GLY A N 1
ATOM 810 C CA . GLY A 1 107 ? 5.290 -11.497 -10.686 1.00 49.47 107 GLY A CA 1
ATOM 811 C C . GLY A 1 107 ? 5.180 -10.446 -9.590 1.00 49.47 107 GLY A C 1
ATOM 812 O O . GLY A 1 107 ? 4.182 -9.750 -9.459 1.00 49.47 107 GLY A O 1
ATOM 813 N N . HIS A 1 108 ? 6.299 -10.285 -8.887 1.00 51.25 108 HIS A N 1
ATOM 814 C CA . HIS A 1 108 ? 6.631 -9.215 -7.943 1.00 51.25 108 HIS A CA 1
ATOM 815 C C . HIS A 1 108 ? 6.330 -9.512 -6.468 1.00 51.25 108 HIS A C 1
ATOM 817 O O . HIS A 1 108 ? 5.201 -9.690 -6.020 1.00 51.25 108 HIS A O 1
ATOM 823 N N . ALA A 1 109 ? 7.415 -9.563 -5.691 1.00 49.28 109 ALA A N 1
ATOM 824 C CA . ALA A 1 109 ? 7.433 -9.951 -4.290 1.00 49.28 109 ALA A CA 1
ATOM 825 C C . ALA A 1 109 ? 6.709 -8.920 -3.407 1.00 49.28 109 ALA A C 1
ATOM 827 O O . ALA A 1 109 ? 7.307 -7.949 -2.937 1.00 49.28 109 ALA A O 1
ATOM 828 N N . LEU A 1 110 ? 5.420 -9.149 -3.155 1.00 56.62 110 LEU A N 1
ATOM 829 C CA . LEU A 1 110 ? 4.640 -8.418 -2.163 1.00 56.62 110 LEU A CA 1
ATOM 830 C C . LEU A 1 110 ? 4.910 -8.996 -0.769 1.00 56.62 110 LEU A C 1
ATOM 832 O O . LEU A 1 110 ? 4.374 -10.036 -0.391 1.00 56.62 110 LEU A O 1
ATOM 836 N N . LYS A 1 111 ? 5.739 -8.314 0.032 1.00 51.44 111 LYS A N 1
ATOM 837 C CA . LYS A 1 111 ? 5.935 -8.682 1.441 1.00 51.44 111 LYS A CA 1
ATOM 838 C C . LYS A 1 111 ? 4.945 -7.919 2.315 1.00 51.44 111 LYS A C 1
ATOM 840 O O . LYS A 1 111 ? 5.187 -6.754 2.648 1.00 51.44 111 LYS A O 1
ATOM 845 N N . ILE A 1 112 ? 3.866 -8.590 2.719 1.00 58.94 112 ILE A N 1
ATOM 846 C CA . ILE A 1 112 ? 2.927 -8.068 3.716 1.00 58.94 112 ILE A CA 1
ATOM 847 C C . ILE A 1 112 ? 3.356 -8.545 5.105 1.00 58.94 112 ILE A C 1
ATOM 849 O O . ILE A 1 112 ? 3.560 -9.738 5.336 1.00 58.94 112 ILE A O 1
ATOM 853 N N . ILE A 1 113 ? 3.534 -7.603 6.030 1.00 56.38 113 ILE A N 1
ATOM 854 C CA . ILE A 1 113 ? 3.893 -7.877 7.425 1.00 56.38 113 ILE A CA 1
ATOM 855 C C . ILE A 1 113 ? 2.740 -7.413 8.312 1.00 56.38 113 ILE A C 1
ATOM 857 O O . ILE A 1 113 ? 2.507 -6.208 8.425 1.00 56.38 113 ILE A O 1
ATOM 861 N N . ALA A 1 114 ? 2.053 -8.361 8.954 1.00 57.97 114 ALA A N 1
ATOM 862 C CA . ALA A 1 114 ? 1.027 -8.085 9.953 1.00 57.97 114 ALA A CA 1
ATOM 863 C C . ALA A 1 114 ? 1.661 -8.015 11.350 1.00 57.97 114 ALA A C 1
ATOM 865 O O . ALA A 1 114 ? 2.275 -8.981 11.814 1.00 57.97 114 ALA A O 1
ATOM 866 N N . MET A 1 115 ? 1.526 -6.881 12.033 1.00 53.44 115 MET A N 1
ATOM 867 C CA . MET A 1 115 ? 2.076 -6.684 13.376 1.00 53.44 115 MET A CA 1
ATOM 868 C C . MET A 1 115 ? 0.960 -6.361 14.364 1.00 53.44 115 MET A C 1
ATOM 870 O O . MET A 1 115 ? 0.104 -5.522 14.092 1.00 53.44 115 MET A O 1
ATOM 874 N N . ALA A 1 116 ? 0.990 -7.023 15.519 1.00 53.19 116 ALA A N 1
ATOM 875 C CA . ALA A 1 116 ? 0.295 -6.514 16.693 1.00 53.19 116 ALA A CA 1
ATOM 876 C C . ALA A 1 116 ? 0.965 -5.226 17.166 1.00 53.19 116 ALA A C 1
ATOM 878 O O . ALA A 1 116 ? 2.108 -4.932 16.806 1.00 53.19 116 ALA A O 1
ATOM 879 N N . ARG A 1 117 ? 0.234 -4.452 17.956 1.00 55.50 117 ARG A N 1
ATOM 880 C CA . ARG A 1 117 ? 0.788 -3.285 18.624 1.00 55.50 117 ARG A CA 1
ATOM 881 C C . ARG A 1 117 ? 1.861 -3.746 19.626 1.00 55.50 117 ARG A C 1
ATOM 883 O O . ARG A 1 117 ? 1.639 -4.738 20.315 1.00 55.50 117 ARG A O 1
ATOM 890 N N . GLU A 1 118 ? 2.989 -3.038 19.670 1.00 51.00 118 GLU A N 1
ATOM 891 C CA . GLU A 1 118 ? 3.928 -3.078 20.805 1.00 51.00 118 GLU A CA 1
ATOM 892 C C . GLU A 1 118 ? 3.300 -2.410 22.036 1.00 51.00 118 GLU A C 1
ATOM 894 O O . GLU A 1 118 ? 2.591 -1.379 21.861 1.00 51.00 118 GLU A O 1
#

Mean predicted aligned error: 9.02 Å

Foldseek 3Di:
DEAEEEDAEEEEEEDEAEQDAAQAEEEAEYEYEYEDQYEYEYEYEHAYDPNHHNYYYHHAHHYHYHDDRYDYYAEYEYEYQVCPVPDQVRQVVVVCVVCVVRDDPDDDDHHYGYDYDD

Secondary structure (DSSP, 8-state):
-EEEE-TT-EEEEEEEEEE-STT-EEEEEEEEEEETT-EEEEEEEEEE-TT-TT-EEEEEE--EEESTT-EEEEEEEEE-SGGGGS-HHHHHHHHHHHHGGGS-SSS--EEEEEE---

Organism: NCBI:txid1559896

Sequence (118 aa):
SVAVTNHLQQADTGTKMIHLGKNTRSTIVSKPISAGRSNNSYRGLARISPKAVGARNYSQCDSMLIGDGGVGHFRVRVIDAGFNALQRIARNRLVYAAVSDWIPERGHALKIIAMARE

Radius of gyration: 15.52 Å; Cα contacts (8 Å, |Δi|>4): 275; chains: 1; bounding box: 34×24×41 Å

pLDDT: mean 72.28, std 11.17, range [40.28, 89.69]

=== Feature glossary ===
Feature key, reading from the visual/contextual features back to the raw sequence:

Rendered structure images. Structure images are PyMOL renders from six orthogonal camera directions. Cartoon representation draws helices as coils and strands as arrows; sticks shows the backbone as bonds; surface shows the solvent-excluded envelope. Rainbow coloring maps sequence position to hue (blue→red, N→C); chain coloring assigns a distinct color per polypeptide.

Contact-map, Ramachandran, and PAE plots. Three diagnostic plots accompany the record. The Cα contact map visualizes the tertiary structure as a 2D adjacency matrix (8 Å cutoff, sequence-local contacts suppressed). The Ramachandran plot shows the distribution of backbone (φ, ψ) torsions, with points in the α and β basins reflecting secondary structure content. The PAE plot shows AlphaFold's inter-residue confidence as a color matrix.

InterPro / GO / CATH / organism. The annotation block draws on four external resources. InterPro: which protein families and domains the sequence belongs to. GO: standardized terms for what the protein does, what process it participates in, and where in the cell it acts. CATH: which structural fold it has in the CATH hierarchy. Organism: the species of origin.

Nearest PDB structures. Structural nearest neighbors (via Foldseek easy-search vs the PDB). Reported per hit: target PDB id, E-value, and alignment TM-score. A TM-score above ~0.5 is the conventional threshold for 'same fold'.

Predicted aligned error. Predicted aligned error is AlphaFold's pairwise confidence. Unlike pLDDT (per-residue), PAE is per-residue-pair and captures whether two parts of the structure are correctly placed relative to each other. Units are ångströms of expected positional error.

Solvent-accessible surface area. SASA measures how much of the protein is reachable by solvent. It is computed by rolling a water-sized probe over the atomic surface and summing the exposed area (Å²). Per-residue SASA distinguishes core (buried, low SASA) from surface (exposed, high SASA) residues; total SASA is a whole-molecule size measure.

B-factor. Crystallographic B-factors measure how much each atom's electron density is smeared out, in Å². They rise in mobile loops and surface residues and fall in the buried interior. In AlphaFold models this column is repurposed to hold pLDDT instead.

pLDDT. For AlphaFold models, the B-factor field carries pLDDT — the model's own estimate of local accuracy on a 0–100 scale. Regions with pLDDT<50 should be treated as essentially unmodeled; they often correspond to intrinsically disordered segments.

Backbone torsions (φ/ψ). φ (phi) and ψ (psi) are the two rotatable backbone dihedrals per residue: φ is the C(i-1)–N–Cα–C torsion, ψ is the N–Cα–C–N(i+1) torsion, both in degrees on (−180°, 180°]. α-helical residues cluster near (−60°, −45°); β-strand residues near (−120°, +130°). A Ramachandran plot is simply a scatter of (φ, ψ) for every residue.

Radius of gyration, Cα contacts, bounding box. Radius of gyration (Rg) is the root-mean-square distance of Cα atoms from their centroid — a single number for overall size and compactness. A globular domain of N residues has Rg ≈ 2.2·N^0.38 Å; an extended or disordered chain has a much larger Rg. The Cα contact count is the number of residue pairs whose Cα atoms are within 8 Å and are more than four positions apart in sequence — a standard proxy for tertiary packing density. The bounding box is the smallest axis-aligned box enclosing all Cα atoms.

Secondary structure (3-state, P-SEA). Three-state secondary structure (P-SEA) collapses the eight DSSP classes into helix (a), strand (b), and coil (c). P-SEA assigns these from Cα geometry alone — distances and angles — without requiring backbone oxygens, so it works on any Cα trace.

Secondary structure (8-state, DSSP). Secondary structure is the local, repeating backbone conformation. DSSP classifies it into eight states by reading the hydrogen-bond network: three helix types (H, G, I), two β types (E, B), two non-regular types (T, S), and unstructured coil (-).

Foldseek 3Di. The Foldseek 3Di string encodes local tertiary geometry as a 20-letter alphabet — one character per residue — derived from the relative positions of nearby Cα atoms. Unlike the amino-acid sequence, 3Di is a direct function of the 3D structure, so two proteins with the same fold have similar 3Di strings even at low sequence identity.

mmCIF coordinates. Structure coordinates are given as an mmCIF _atom_site loop: one row per atom with element, residue name, chain id, sequence number, and x/y/z position in Å. Only the four main-chain atoms per residue are included here; side chains are omitted to keep the record compact.

Sequence. This is the polypeptide sequence — one letter per residue, N-terminus first. Length ranges from a few dozen residues for small domains to over a thousand for large multi-domain proteins.